Protein AF-A0A1R0GW70-F1 (afdb_monomer_lite)

InterPro domains:
  IPR019310 rRNA-processing protein Efg1 [PF10153] (2-45)
  IPR050786 EFG1 rRNA-processing [PTHR33911] (2-89)

Foldseek 3Di:
DLVVLVVVCVVPVPPVVSVVVNQLVQLLQCCVLQPAPLEDDDDQFDPDPDDPGHGPPVDPVSVLSSVLSSVLCVVVVDPSHPVVDDPVVSVVCSVCSCVSSPPDPDPSPDPPDDDPPPPPPDPDDDDDD

Organism: NCBI:txid133383

Structure (mmCIF, N/CA/C/O backbone):
data_AF-A0A1R0GW70-F1
#
_entry.id   AF-A0A1R0GW70-F1
#
loop_
_atom_site.group_PDB
_atom_site.id
_atom_site.type_symbol
_atom_site.label_atom_id
_atom_site.label_alt_id
_atom_site.label_comp_id
_atom_site.label_asym_id
_atom_site.label_entity_id
_atom_site.label_seq_id
_atom_site.pdbx_PDB_ins_code
_atom_site.Cartn_x
_atom_site.Cartn_y
_atom_site.Cartn_z
_atom_site.occupancy
_atom_site.B_iso_or_equiv
_atom_site.auth_seq_id
_atom_site.auth_comp_id
_atom_site.auth_asym_id
_atom_site.auth_atom_id
_atom_site.pdbx_PDB_model_num
ATOM 1 N N . MET A 1 1 ? 5.825 -3.917 14.380 1.00 64.94 1 MET A N 1
ATOM 2 C CA . MET A 1 1 ? 6.101 -2.483 14.624 1.00 64.94 1 MET A CA 1
ATOM 3 C C . MET A 1 1 ? 4.811 -1.679 14.762 1.00 64.94 1 MET A C 1
ATOM 5 O O . MET A 1 1 ? 4.656 -1.055 15.799 1.00 64.94 1 MET A O 1
ATOM 9 N N . LEU A 1 2 ? 3.843 -1.808 13.843 1.00 69.31 2 LEU A N 1
ATOM 10 C CA . LEU A 1 2 ? 2.520 -1.153 13.922 1.00 69.31 2 LEU A CA 1
ATOM 11 C C . LEU A 1 2 ? 1.814 -1.244 15.290 1.00 69.31 2 LEU A C 1
ATOM 13 O O . LEU A 1 2 ? 1.469 -0.215 15.848 1.00 69.31 2 LEU A O 1
ATOM 17 N N . LYS A 1 3 ? 1.700 -2.434 15.900 1.00 72.88 3 LYS A N 1
ATOM 18 C CA . LYS A 1 3 ? 1.056 -2.584 17.227 1.00 72.88 3 LYS A CA 1
ATOM 19 C C . LYS A 1 3 ? 1.737 -1.794 18.358 1.00 72.88 3 LYS A C 1
ATOM 21 O O . LYS A 1 3 ? 1.083 -1.418 19.322 1.00 72.88 3 LYS A O 1
ATOM 26 N N . LYS A 1 4 ? 3.056 -1.572 18.270 1.00 73.06 4 LYS A N 1
ATOM 27 C CA . LYS A 1 4 ? 3.798 -0.770 19.261 1.00 73.06 4 LYS A CA 1
ATOM 28 C C . LYS A 1 4 ? 3.530 0.725 19.053 1.00 73.06 4 LYS A C 1
ATOM 30 O O . LYS A 1 4 ? 3.316 1.433 20.024 1.00 73.06 4 LYS A O 1
ATOM 35 N N . LEU A 1 5 ? 3.473 1.166 17.795 1.00 71.50 5 LEU A N 1
ATOM 36 C CA . LEU A 1 5 ? 3.094 2.532 17.417 1.00 71.50 5 LEU A CA 1
ATOM 37 C C . LEU A 1 5 ? 1.647 2.857 17.797 1.00 71.50 5 LEU A C 1
ATOM 39 O O . LEU A 1 5 ? 1.402 3.894 18.391 1.00 71.50 5 LEU A O 1
ATOM 43 N N . GLU A 1 6 ? 0.701 1.952 17.535 1.00 75.06 6 GLU A N 1
ATOM 44 C CA . GLU A 1 6 ? -0.706 2.110 17.939 1.00 75.06 6 GLU A CA 1
ATOM 45 C C . GLU A 1 6 ? -0.843 2.299 19.458 1.00 75.06 6 GLU A C 1
ATOM 47 O O . GLU A 1 6 ? -1.622 3.139 19.904 1.00 75.06 6 GLU A O 1
ATOM 52 N N . LYS A 1 7 ? -0.042 1.572 20.249 1.00 74.44 7 LYS A N 1
ATOM 53 C CA . LYS A 1 7 ? 0.013 1.743 21.704 1.00 74.44 7 LYS A CA 1
ATOM 54 C C . LYS A 1 7 ? 0.582 3.112 22.102 1.00 74.44 7 LYS A C 1
ATOM 56 O O . LYS A 1 7 ? -0.012 3.788 22.931 1.00 74.44 7 LYS A O 1
ATOM 61 N N . ASN A 1 8 ? 1.679 3.544 21.481 1.00 70.88 8 ASN A N 1
ATOM 62 C CA . ASN A 1 8 ? 2.301 4.837 21.787 1.00 70.88 8 ASN A CA 1
ATOM 63 C C . ASN A 1 8 ? 1.419 6.028 21.366 1.00 70.88 8 ASN A C 1
ATOM 65 O O . ASN A 1 8 ? 1.341 7.015 22.085 1.00 70.88 8 ASN A O 1
ATOM 69 N N . ILE A 1 9 ? 0.695 5.925 20.246 1.00 74.25 9 ILE A N 1
ATOM 70 C CA . ILE A 1 9 ? -0.280 6.940 19.810 1.00 74.25 9 ILE A CA 1
ATOM 71 C C . ILE A 1 9 ? -1.453 7.026 20.791 1.00 74.25 9 ILE A C 1
ATOM 73 O O . ILE A 1 9 ? -1.970 8.111 21.035 1.00 74.25 9 ILE A O 1
ATOM 77 N N . HIS A 1 10 ? -1.875 5.904 21.380 1.00 73.12 10 HIS A N 1
ATOM 78 C CA . HIS A 1 10 ? -2.900 5.929 22.425 1.00 73.12 10 HIS A CA 1
ATOM 79 C C . HIS A 1 10 ? -2.435 6.709 23.667 1.00 73.12 10 HIS A C 1
ATOM 81 O O . HIS A 1 10 ? -3.231 7.409 24.287 1.00 73.12 10 HIS A O 1
ATOM 87 N N . GLU A 1 11 ? -1.144 6.626 23.996 1.00 73.62 11 GLU A N 1
ATOM 88 C CA . GLU A 1 11 ? -0.517 7.352 25.107 1.00 73.62 11 GLU A CA 1
ATOM 89 C C . GLU A 1 11 ? -0.182 8.818 24.750 1.00 73.62 11 GLU A C 1
ATOM 91 O O . GLU A 1 11 ? -0.065 9.659 25.640 1.00 73.62 11 GLU A O 1
ATOM 96 N N . SER A 1 12 ? -0.044 9.165 23.466 1.00 73.88 12 SER A N 1
ATOM 97 C CA . SER A 1 12 ? 0.269 10.523 22.986 1.00 73.88 12 SER A CA 1
ATOM 98 C C . SER A 1 12 ? -0.407 10.821 21.635 1.00 73.88 12 SER A C 1
ATOM 100 O O . SER A 1 12 ? 0.237 10.794 20.587 1.00 73.88 12 SER A O 1
ATOM 102 N N . PRO A 1 13 ? -1.718 11.130 21.626 1.00 68.12 13 PRO A N 1
ATOM 103 C CA . PRO A 1 13 ? -2.504 11.218 20.391 1.00 68.12 13 PRO A CA 1
ATOM 104 C C . PRO A 1 13 ? -2.208 12.455 19.532 1.00 68.12 13 PRO A C 1
ATOM 106 O O . PRO A 1 13 ? -2.554 12.465 18.352 1.00 68.12 13 PRO A O 1
ATOM 109 N N . GLN A 1 14 ? -1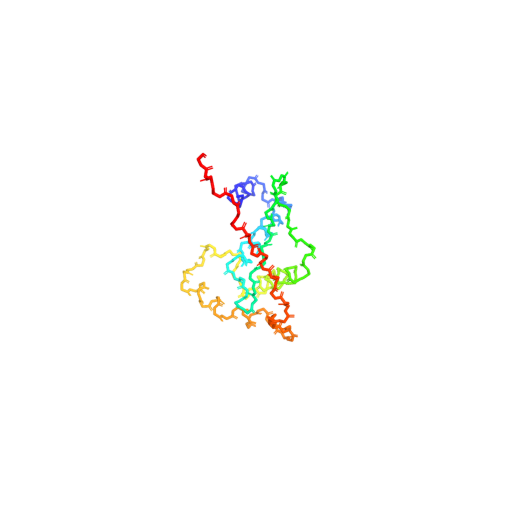.586 13.492 20.102 1.00 70.81 14 GLN A N 1
ATOM 110 C CA . GLN A 1 14 ? -1.222 14.728 19.392 1.00 70.81 14 GLN A CA 1
ATOM 111 C C . GLN A 1 14 ? 0.154 14.665 18.719 1.00 70.81 14 GLN A C 1
ATOM 113 O O . GLN A 1 14 ? 0.553 15.626 18.067 1.00 70.81 14 GLN A O 1
ATOM 118 N N . ASP A 1 15 ? 0.879 13.558 18.877 1.00 79.25 15 ASP A N 1
ATOM 119 C CA . ASP A 1 15 ? 2.178 13.381 18.247 1.00 79.25 15 ASP A CA 1
ATOM 120 C C . ASP A 1 15 ? 1.992 13.097 16.749 1.00 79.25 15 ASP A C 1
ATOM 122 O O . ASP A 1 15 ? 1.668 11.982 16.324 1.00 79.25 15 ASP A O 1
ATOM 126 N N . THR A 1 16 ? 2.149 14.150 15.948 1.00 81.94 16 THR A N 1
ATOM 127 C CA . THR A 1 16 ? 2.040 14.092 14.490 1.00 81.94 16 THR A CA 1
ATOM 128 C C . THR A 1 16 ? 3.099 13.181 13.879 1.00 81.94 16 THR A C 1
ATOM 130 O O . THR A 1 16 ? 2.808 12.493 12.907 1.00 81.94 16 THR A O 1
ATOM 133 N N . GLU A 1 17 ? 4.291 13.094 14.478 1.00 83.56 17 GLU A N 1
ATOM 134 C CA . GLU A 1 17 ? 5.381 12.260 13.966 1.00 83.56 17 GLU A CA 1
ATOM 135 C C . GLU A 1 17 ? 5.038 10.769 14.095 1.00 83.56 17 GLU A C 1
ATOM 137 O O . GLU A 1 17 ? 5.226 9.993 13.154 1.00 83.56 17 GLU A O 1
ATOM 142 N N . LEU A 1 18 ? 4.450 10.358 15.224 1.00 81.31 18 LEU A N 1
ATOM 143 C CA . LEU A 1 18 ? 3.983 8.979 15.405 1.00 81.31 18 LEU A CA 1
ATOM 144 C C . LEU A 1 18 ? 2.825 8.627 14.461 1.00 81.31 18 LEU A C 1
ATOM 146 O O . LEU A 1 18 ? 2.759 7.496 13.965 1.00 81.31 18 LEU A O 1
ATOM 150 N N . GLN A 1 19 ? 1.915 9.571 14.199 1.00 79.12 19 GLN A N 1
ATOM 151 C CA . GLN A 1 19 ? 0.841 9.360 13.227 1.00 79.12 19 GLN A CA 1
ATOM 152 C C . GLN A 1 19 ? 1.381 9.212 11.803 1.00 79.12 19 GLN A C 1
ATOM 154 O O . GLN A 1 19 ? 0.956 8.299 11.092 1.00 79.12 19 GLN A O 1
ATOM 159 N N . ASP A 1 20 ? 2.356 10.030 11.412 1.00 86.44 20 ASP A N 1
ATOM 160 C CA . ASP A 1 20 ? 2.998 9.937 10.102 1.00 86.44 20 ASP A CA 1
ATOM 161 C C . ASP A 1 20 ? 3.731 8.601 9.940 1.00 86.44 20 ASP A C 1
ATOM 163 O O . ASP A 1 20 ? 3.509 7.890 8.958 1.00 86.44 20 ASP A O 1
ATOM 167 N N . GLN A 1 21 ? 4.495 8.171 10.950 1.00 86.19 21 GLN A N 1
ATOM 168 C CA . GLN A 1 21 ? 5.145 6.855 10.951 1.00 86.19 21 GLN A CA 1
ATOM 169 C C . GLN A 1 21 ? 4.137 5.703 10.837 1.00 86.19 21 GLN A C 1
ATOM 171 O O . GLN A 1 21 ? 4.382 4.715 10.139 1.00 86.19 21 GLN A O 1
ATOM 176 N N . LYS A 1 22 ? 2.985 5.807 11.511 1.00 86.00 22 LYS A N 1
ATOM 177 C CA . LYS A 1 22 ? 1.905 4.823 11.375 1.00 86.00 22 LYS A CA 1
ATOM 178 C C . LYS A 1 22 ? 1.356 4.810 9.950 1.00 86.00 22 LYS A C 1
ATOM 180 O O . LYS A 1 22 ? 1.198 3.726 9.390 1.00 86.00 22 LYS A O 1
ATOM 185 N N . ASN A 1 23 ? 1.069 5.977 9.381 1.00 88.19 23 ASN A N 1
ATOM 186 C CA . ASN A 1 23 ? 0.532 6.097 8.029 1.00 88.19 23 ASN A CA 1
ATOM 187 C C . ASN A 1 23 ? 1.494 5.498 7.004 1.00 88.19 23 ASN A C 1
ATOM 189 O O . ASN A 1 23 ? 1.072 4.709 6.164 1.00 88.19 23 ASN A O 1
ATOM 193 N N . GLU A 1 24 ? 2.791 5.777 7.117 1.00 90.38 24 GLU A N 1
ATOM 194 C CA . GLU A 1 24 ? 3.787 5.178 6.233 1.00 90.38 24 GLU A CA 1
ATOM 195 C C . GLU A 1 24 ? 3.825 3.648 6.328 1.00 90.38 24 GLU A C 1
ATOM 197 O O . GLU A 1 24 ? 3.849 2.968 5.305 1.00 90.38 24 GLU A O 1
ATOM 202 N N . LEU A 1 25 ? 3.776 3.084 7.538 1.00 90.19 25 LEU A N 1
ATOM 203 C CA . LEU A 1 25 ? 3.754 1.629 7.711 1.00 90.19 25 LEU A CA 1
ATOM 204 C C . LEU A 1 25 ? 2.467 0.985 7.184 1.00 90.19 25 LEU A C 1
ATOM 206 O O . LEU A 1 25 ? 2.490 -0.178 6.779 1.00 90.19 25 LEU A O 1
ATOM 210 N N . LEU A 1 26 ? 1.345 1.706 7.202 1.00 91.75 26 LEU A N 1
ATOM 211 C CA . LEU A 1 26 ? 0.101 1.248 6.583 1.00 91.75 26 LEU A CA 1
ATOM 212 C C . LEU A 1 26 ? 0.206 1.250 5.057 1.00 91.75 26 LEU A C 1
ATOM 214 O O . LEU A 1 26 ? -0.260 0.302 4.427 1.00 91.75 26 LEU A O 1
ATOM 218 N N . VAL A 1 27 ? 0.869 2.249 4.468 1.00 93.38 27 VAL A N 1
ATOM 219 C CA . VAL A 1 27 ? 1.186 2.245 3.032 1.00 93.38 27 VAL A CA 1
ATOM 220 C C . VAL A 1 27 ? 2.101 1.069 2.697 1.00 93.38 27 VAL A C 1
ATOM 222 O O . VAL A 1 27 ? 1.805 0.330 1.764 1.00 93.38 27 VAL A O 1
ATOM 225 N N . ASP A 1 28 ? 3.153 0.826 3.484 1.00 92.44 28 ASP A N 1
ATOM 226 C CA . ASP A 1 28 ? 4.051 -0.320 3.283 1.00 92.44 28 ASP A CA 1
ATOM 227 C C . ASP A 1 28 ? 3.290 -1.651 3.361 1.00 92.44 28 ASP A C 1
ATOM 229 O O . ASP A 1 28 ? 3.479 -2.548 2.536 1.00 92.44 28 ASP A O 1
ATOM 233 N N . LEU A 1 29 ? 2.377 -1.777 4.326 1.00 92.44 29 LEU A N 1
ATOM 234 C CA . LEU A 1 29 ? 1.521 -2.947 4.454 1.00 92.44 29 LEU A CA 1
ATOM 235 C C . LEU A 1 29 ? 0.626 -3.115 3.223 1.00 92.44 29 LEU A C 1
ATOM 237 O O . LEU A 1 29 ? 0.602 -4.190 2.622 1.00 92.44 29 LEU A O 1
ATOM 241 N N . ASN A 1 30 ? -0.070 -2.061 2.807 1.00 92.81 30 ASN A N 1
ATOM 242 C CA . ASN A 1 30 ? -0.913 -2.094 1.618 1.00 92.81 30 ASN A CA 1
ATOM 243 C C . ASN A 1 30 ? -0.111 -2.374 0.347 1.00 92.81 30 ASN A C 1
ATOM 245 O O . ASN A 1 30 ? -0.594 -3.111 -0.505 1.00 92.81 30 ASN A O 1
ATOM 249 N N . TYR A 1 31 ? 1.129 -1.900 0.249 1.00 93.62 31 TYR A N 1
ATOM 250 C CA . TYR A 1 31 ? 2.033 -2.241 -0.843 1.00 93.62 31 TYR A CA 1
ATOM 251 C C . TYR A 1 31 ? 2.296 -3.743 -0.921 1.00 93.62 31 TYR A C 1
ATOM 253 O O . TYR A 1 31 ? 2.233 -4.317 -2.004 1.00 93.62 31 TYR A O 1
ATOM 261 N N . THR A 1 32 ? 2.534 -4.410 0.211 1.00 92.00 32 THR A N 1
ATOM 262 C CA . THR A 1 32 ? 2.744 -5.869 0.208 1.00 92.00 32 THR A CA 1
ATOM 263 C C . THR A 1 32 ? 1.487 -6.659 -0.159 1.00 92.00 32 THR A C 1
ATOM 265 O O . THR A 1 32 ? 1.586 -7.718 -0.775 1.00 92.00 32 THR A O 1
ATOM 268 N N . ILE A 1 33 ? 0.301 -6.163 0.204 1.00 92.19 33 ILE A N 1
ATOM 269 C CA . ILE A 1 33 ? -0.965 -6.879 -0.003 1.00 92.19 33 ILE A CA 1
ATOM 270 C C . ILE A 1 33 ? -1.552 -6.613 -1.390 1.00 92.19 33 ILE A C 1
ATOM 272 O O . ILE A 1 33 ? -2.064 -7.534 -2.026 1.00 92.19 33 ILE A O 1
ATOM 276 N N . PHE A 1 34 ? -1.489 -5.368 -1.847 1.00 92.56 34 PHE A N 1
ATOM 277 C CA . PHE A 1 34 ? -2.103 -4.876 -3.076 1.00 92.56 34 PHE A CA 1
ATOM 278 C C . PHE A 1 34 ? -1.046 -4.486 -4.110 1.00 92.56 34 PHE A C 1
ATOM 280 O O . PHE A 1 34 ? -1.234 -3.551 -4.886 1.00 92.56 34 PHE A O 1
ATOM 287 N N . TYR A 1 35 ? 0.078 -5.203 -4.140 1.00 92.81 35 TYR A N 1
ATOM 288 C CA . TYR A 1 35 ? 1.039 -5.027 -5.215 1.00 92.81 35 TYR A CA 1
ATOM 289 C C . TYR A 1 35 ? 0.382 -5.372 -6.565 1.00 92.81 35 TYR A C 1
ATOM 291 O O . TYR A 1 35 ? -0.297 -6.399 -6.673 1.00 92.81 35 TYR A O 1
ATOM 299 N N . PRO A 1 36 ? 0.550 -4.542 -7.606 1.00 90.94 36 PRO A N 1
ATOM 300 C CA . PRO A 1 36 ? -0.114 -4.769 -8.879 1.00 90.94 36 PRO A CA 1
ATOM 301 C C . PRO A 1 36 ? 0.360 -6.043 -9.588 1.00 90.94 36 PRO A C 1
ATOM 303 O O . PRO A 1 36 ? 1.541 -6.222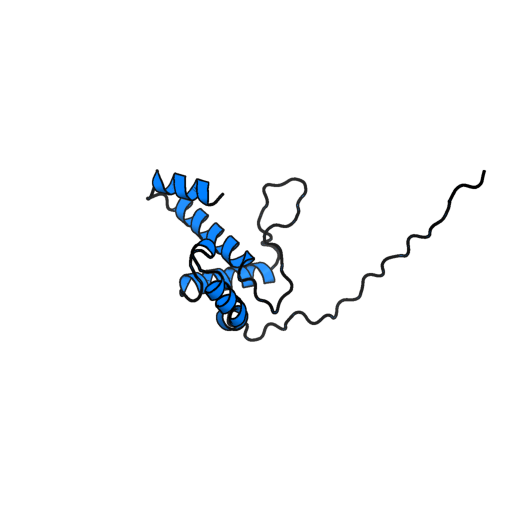 -9.874 1.00 90.94 36 PRO A O 1
ATOM 306 N N . ASN A 1 37 ? -0.598 -6.903 -9.951 1.00 87.88 37 ASN A N 1
ATOM 307 C CA . ASN A 1 37 ? -0.335 -8.236 -10.516 1.00 87.88 37 ASN A CA 1
ATOM 308 C C . ASN A 1 37 ? 0.364 -8.224 -11.890 1.00 87.88 37 ASN A C 1
ATOM 310 O O . ASN A 1 37 ? 0.804 -9.268 -12.356 1.00 87.88 37 ASN A O 1
ATOM 314 N N . ARG A 1 38 ? 0.412 -7.076 -12.581 1.00 86.44 38 ARG A N 1
ATOM 315 C CA . ARG A 1 38 ? 1.068 -6.942 -13.897 1.00 86.44 38 ARG A CA 1
ATOM 316 C C . ARG A 1 38 ? 2.584 -6.781 -13.817 1.00 86.44 38 ARG A C 1
ATOM 318 O O . ARG A 1 38 ? 3.242 -6.842 -14.850 1.00 86.44 38 ARG A O 1
ATOM 325 N N . PHE A 1 39 ? 3.124 -6.544 -12.627 1.00 86.12 39 PHE A N 1
ATOM 326 C CA . PHE A 1 39 ? 4.547 -6.318 -12.425 1.00 86.12 39 PHE A CA 1
ATOM 327 C C . PHE A 1 39 ? 5.141 -7.428 -11.568 1.00 86.12 39 PHE A C 1
ATOM 329 O O . PHE A 1 39 ? 4.477 -8.002 -10.703 1.00 86.12 39 PHE A O 1
ATOM 336 N N . LYS A 1 40 ? 6.428 -7.702 -11.775 1.00 89.31 40 LYS A N 1
ATOM 337 C CA . LYS A 1 40 ? 7.197 -8.525 -10.846 1.00 89.31 40 LYS A CA 1
ATOM 338 C C . LYS A 1 40 ? 7.310 -7.784 -9.518 1.00 89.31 40 LYS A C 1
ATOM 340 O O . LYS A 1 40 ? 7.722 -6.630 -9.503 1.00 89.31 40 LYS A O 1
ATOM 345 N N . TYR A 1 41 ? 6.984 -8.460 -8.419 1.00 90.94 41 TYR A N 1
ATOM 346 C CA . TYR A 1 41 ? 7.101 -7.884 -7.083 1.00 90.94 41 TYR A CA 1
ATOM 347 C C . TYR A 1 41 ? 8.521 -7.372 -6.809 1.00 90.94 41 TYR A C 1
ATOM 349 O O . TYR A 1 41 ? 9.500 -8.105 -6.976 1.00 90.94 41 TYR A O 1
ATOM 357 N N . ILE A 1 42 ? 8.617 -6.122 -6.354 1.00 89.94 42 ILE A N 1
ATOM 358 C CA . ILE A 1 42 ? 9.868 -5.491 -5.928 1.00 89.94 42 ILE A CA 1
ATOM 359 C C . ILE A 1 42 ? 9.795 -5.307 -4.415 1.00 89.94 42 ILE A C 1
ATOM 361 O O . ILE A 1 42 ? 8.904 -4.616 -3.918 1.00 89.94 42 ILE A O 1
ATOM 365 N N . SER A 1 43 ? 10.722 -5.919 -3.677 1.00 89.50 43 SER A N 1
ATOM 366 C CA . SER A 1 43 ? 10.743 -5.811 -2.215 1.00 89.50 43 SER A CA 1
ATOM 367 C C . SER A 1 43 ? 11.009 -4.373 -1.768 1.00 89.50 43 SER A C 1
ATOM 369 O O . SER A 1 43 ? 11.982 -3.761 -2.214 1.00 89.50 43 SER A O 1
ATOM 371 N N . LEU A 1 44 ? 10.183 -3.874 -0.840 1.00 88.56 44 LEU A N 1
ATOM 372 C CA . LEU A 1 44 ? 10.399 -2.590 -0.160 1.00 88.56 44 LEU A CA 1
ATOM 373 C C . LEU A 1 44 ? 11.714 -2.558 0.605 1.00 88.56 44 LEU A C 1
ATOM 375 O O . LEU A 1 44 ? 12.363 -1.522 0.654 1.00 88.56 44 LEU A O 1
ATOM 379 N N . TYR A 1 45 ? 12.103 -3.693 1.175 1.00 87.19 45 TYR A N 1
ATOM 380 C CA . TYR A 1 45 ? 13.287 -3.824 2.005 1.00 87.19 45 TYR A CA 1
ATOM 381 C C . TYR A 1 45 ? 14.207 -4.855 1.352 1.00 87.19 45 TYR A C 1
ATOM 383 O O . TYR A 1 45 ? 13.839 -6.036 1.281 1.00 87.19 45 TYR A O 1
ATOM 391 N N . PRO A 1 46 ? 15.354 -4.437 0.795 1.00 78.81 46 PRO A N 1
ATOM 392 C CA . PRO A 1 46 ? 16.298 -5.373 0.220 1.00 78.81 46 PRO A CA 1
ATOM 393 C C . PRO A 1 46 ? 16.924 -6.204 1.351 1.00 78.81 46 PRO A C 1
ATOM 395 O O . PRO A 1 46 ? 17.060 -5.710 2.473 1.00 78.81 46 PRO A O 1
ATOM 398 N N . PRO A 1 47 ? 17.308 -7.461 1.084 1.00 73.44 47 PRO A N 1
ATOM 399 C CA . PRO A 1 47 ? 18.052 -8.254 2.048 1.00 73.44 47 PRO A CA 1
ATOM 400 C C . PRO A 1 47 ? 19.454 -7.644 2.194 1.00 73.44 47 PRO A C 1
ATOM 402 O O . PRO A 1 47 ? 20.341 -7.929 1.396 1.00 73.44 47 PRO A O 1
ATOM 405 N N . SER A 1 48 ? 19.650 -6.748 3.163 1.00 71.62 48 SER A N 1
ATOM 406 C CA . SER A 1 48 ? 20.987 -6.332 3.592 1.00 71.62 48 SER A CA 1
ATOM 407 C C . SER A 1 48 ? 21.391 -7.184 4.794 1.00 71.62 48 SER A C 1
ATOM 409 O O . SER A 1 48 ? 20.576 -7.453 5.678 1.00 71.62 48 SER A O 1
ATOM 411 N N . GLU A 1 49 ? 22.644 -7.634 4.829 1.00 60.44 49 GLU A N 1
ATOM 412 C CA . GLU A 1 49 ? 23.131 -8.490 5.916 1.00 60.44 49 GLU A CA 1
ATOM 413 C C . GLU A 1 49 ? 23.286 -7.738 7.249 1.00 60.44 49 GLU A C 1
ATOM 415 O O . GLU A 1 49 ? 23.405 -8.389 8.280 1.00 60.44 49 GLU A O 1
ATOM 420 N N . ASN A 1 50 ? 23.282 -6.394 7.268 1.00 57.25 50 ASN A N 1
ATOM 421 C CA . ASN A 1 50 ? 23.767 -5.640 8.435 1.00 57.25 50 ASN A CA 1
ATOM 422 C C . ASN A 1 50 ? 23.143 -4.256 8.707 1.00 57.25 50 ASN A C 1
ATOM 424 O O . ASN A 1 50 ? 23.679 -3.515 9.531 1.00 57.25 50 ASN A O 1
ATOM 428 N N . SER A 1 51 ? 22.022 -3.862 8.100 1.00 48.91 51 SER A N 1
ATOM 429 C CA . SER A 1 51 ? 21.393 -2.577 8.445 1.00 48.91 51 SER A CA 1
ATOM 430 C C . SER A 1 51 ? 19.928 -2.723 8.822 1.00 48.91 51 SER A C 1
ATOM 432 O O . SER A 1 51 ? 19.189 -3.527 8.258 1.00 48.91 51 SER A O 1
ATOM 434 N N . ARG A 1 52 ? 19.507 -1.911 9.804 1.00 57.94 52 ARG A N 1
ATOM 435 C CA . ARG A 1 52 ? 18.112 -1.480 9.987 1.00 57.94 52 ARG A CA 1
ATOM 436 C C . ARG A 1 52 ? 17.509 -1.347 8.588 1.00 57.94 52 ARG A C 1
ATOM 438 O O . ARG A 1 52 ? 18.006 -0.530 7.826 1.00 57.94 52 ARG A O 1
ATOM 445 N N . ALA A 1 53 ? 16.556 -2.205 8.232 1.00 65.94 53 ALA A N 1
ATOM 446 C CA . ALA A 1 53 ? 16.118 -2.342 6.849 1.00 65.94 53 ALA A CA 1
ATOM 447 C C . ALA A 1 53 ? 15.605 -0.995 6.314 1.00 65.94 53 ALA A C 1
ATOM 449 O O . ALA A 1 53 ? 14.509 -0.555 6.660 1.00 65.94 53 ALA A O 1
ATOM 450 N N . GLU A 1 54 ? 16.427 -0.318 5.518 1.00 76.94 54 GLU A N 1
ATOM 451 C CA . GLU A 1 54 ? 16.061 0.921 4.845 1.00 76.94 54 GLU A CA 1
ATOM 452 C C . GLU A 1 54 ? 15.241 0.582 3.601 1.00 76.94 54 GLU A C 1
ATOM 454 O O . GLU A 1 54 ? 15.456 -0.450 2.954 1.00 76.94 54 GLU A O 1
ATOM 459 N N . ARG A 1 55 ? 14.258 1.431 3.280 1.00 82.06 55 ARG A N 1
ATOM 460 C CA . ARG A 1 55 ? 13.442 1.234 2.080 1.00 82.06 55 ARG A CA 1
ATOM 461 C C . ARG A 1 55 ? 14.326 1.351 0.834 1.00 82.06 55 ARG A C 1
ATOM 463 O O . ARG A 1 55 ? 15.202 2.210 0.764 1.00 82.06 55 ARG A O 1
ATOM 470 N N . ASN A 1 56 ? 14.047 0.536 -0.180 1.00 82.12 56 ASN A N 1
ATOM 471 C CA . ASN A 1 56 ? 14.706 0.555 -1.485 1.00 82.12 56 ASN A CA 1
ATOM 472 C C . ASN A 1 56 ? 14.252 1.760 -2.332 1.00 82.12 56 ASN A C 1
ATOM 474 O O . ASN A 1 56 ? 13.613 1.616 -3.374 1.00 82.12 56 ASN A O 1
ATOM 478 N N . ILE A 1 57 ? 14.565 2.966 -1.859 1.00 82.62 57 ILE A N 1
ATOM 479 C CA . ILE A 1 57 ? 14.183 4.241 -2.484 1.00 82.62 57 ILE A CA 1
ATOM 480 C C . ILE A 1 57 ? 14.928 4.528 -3.794 1.00 82.62 57 ILE A C 1
ATOM 482 O O . ILE A 1 57 ? 14.523 5.410 -4.544 1.00 82.62 57 ILE A O 1
ATOM 486 N N . SER A 1 58 ? 16.000 3.791 -4.099 1.00 83.69 58 SER A N 1
ATOM 487 C CA . SER A 1 58 ? 16.737 3.937 -5.359 1.00 83.69 58 SER A CA 1
ATOM 488 C C . SER A 1 58 ? 15.993 3.333 -6.553 1.00 83.69 58 SER A C 1
ATOM 490 O O . SER A 1 58 ? 16.260 3.700 -7.698 1.00 83.69 58 SER A O 1
ATOM 492 N N . ASN A 1 59 ? 15.034 2.432 -6.317 1.00 86.25 59 ASN A N 1
ATOM 493 C CA . ASN A 1 59 ? 14.228 1.849 -7.377 1.00 86.25 59 ASN A CA 1
ATOM 494 C C . ASN A 1 59 ? 13.044 2.768 -7.733 1.00 86.25 59 ASN A C 1
ATOM 496 O O . ASN A 1 59 ? 12.026 2.802 -7.042 1.00 86.25 59 ASN A O 1
ATOM 500 N N . ALA A 1 60 ? 13.161 3.482 -8.855 1.00 87.75 60 ALA A N 1
ATOM 501 C CA . ALA A 1 60 ? 12.139 4.424 -9.319 1.00 87.75 60 ALA A CA 1
ATOM 502 C C . ALA A 1 60 ? 10.761 3.774 -9.553 1.00 87.75 60 ALA A C 1
ATOM 504 O O . ALA A 1 60 ? 9.733 4.393 -9.280 1.00 87.75 60 ALA A O 1
ATOM 505 N N . GLN A 1 61 ? 10.717 2.521 -10.021 1.00 87.62 61 GLN A N 1
ATOM 506 C CA . GLN A 1 61 ? 9.460 1.800 -10.236 1.00 87.62 61 GLN A CA 1
ATOM 507 C C . GLN A 1 61 ? 8.775 1.466 -8.907 1.00 87.62 61 GLN A C 1
ATOM 509 O O . GLN A 1 61 ? 7.564 1.632 -8.786 1.00 87.62 61 GLN A O 1
ATOM 514 N N . LEU A 1 62 ? 9.542 1.039 -7.903 1.00 89.75 62 LEU A N 1
ATOM 515 C CA . LEU A 1 62 ? 9.036 0.803 -6.551 1.00 89.75 62 LEU A CA 1
ATOM 516 C C . LEU A 1 62 ? 8.460 2.082 -5.954 1.00 89.75 62 LEU A C 1
ATOM 518 O O . LEU A 1 62 ? 7.328 2.061 -5.480 1.00 89.75 62 LEU A O 1
ATOM 522 N N . VAL A 1 63 ? 9.207 3.190 -6.014 1.00 90.06 63 VAL A N 1
ATOM 523 C CA . VAL A 1 63 ? 8.755 4.486 -5.485 1.00 90.06 63 VAL A CA 1
ATOM 524 C C . VAL A 1 63 ? 7.472 4.936 -6.182 1.00 90.06 63 VAL A C 1
ATOM 526 O O . VAL A 1 63 ? 6.547 5.400 -5.522 1.00 90.06 63 VAL A O 1
ATOM 529 N N . ASN A 1 64 ? 7.372 4.734 -7.498 1.00 91.12 64 ASN A N 1
ATOM 530 C CA . ASN A 1 64 ? 6.159 5.040 -8.250 1.00 91.12 64 ASN A CA 1
ATOM 531 C C . ASN A 1 64 ? 4.959 4.204 -7.770 1.00 91.12 64 ASN A C 1
ATOM 533 O O . ASN A 1 64 ? 3.927 4.759 -7.410 1.00 91.12 64 ASN A O 1
ATOM 537 N N . ILE A 1 65 ? 5.102 2.877 -7.692 1.00 91.44 65 ILE A N 1
ATOM 538 C CA . ILE A 1 65 ? 4.023 1.991 -7.224 1.00 91.44 65 ILE A CA 1
ATOM 539 C C . ILE A 1 65 ? 3.621 2.331 -5.783 1.00 91.44 65 ILE A C 1
ATOM 541 O O . ILE A 1 65 ? 2.434 2.366 -5.467 1.00 91.44 65 ILE A O 1
ATOM 545 N N . TRP A 1 66 ? 4.593 2.612 -4.917 1.00 93.00 66 TRP A N 1
ATOM 546 C CA . TRP A 1 66 ? 4.346 3.001 -3.531 1.00 93.00 66 TRP A CA 1
ATOM 547 C C . TRP A 1 66 ? 3.551 4.310 -3.436 1.00 93.00 66 TRP A C 1
ATOM 549 O O . TRP A 1 66 ? 2.562 4.366 -2.706 1.00 93.00 66 TRP A O 1
ATOM 559 N N . ASN A 1 67 ? 3.909 5.325 -4.229 1.00 92.31 67 ASN A N 1
ATOM 560 C CA . ASN A 1 67 ? 3.160 6.582 -4.298 1.00 92.31 67 ASN A CA 1
ATOM 561 C C . ASN A 1 67 ? 1.737 6.372 -4.831 1.00 92.31 67 ASN A C 1
ATOM 563 O O . ASN A 1 67 ? 0.796 6.885 -4.239 1.00 92.31 67 ASN A O 1
ATOM 567 N N . LEU A 1 68 ? 1.552 5.555 -5.873 1.00 92.75 68 LEU A N 1
ATOM 568 C CA . LEU A 1 68 ? 0.215 5.246 -6.396 1.00 92.75 68 LEU A CA 1
ATOM 569 C C . LEU A 1 68 ? -0.678 4.581 -5.341 1.00 92.75 68 LEU A C 1
ATOM 571 O O . LEU A 1 68 ? -1.865 4.881 -5.255 1.00 92.75 68 LEU A O 1
ATOM 575 N N . ILE A 1 69 ? -0.116 3.691 -4.519 1.00 92.56 69 ILE A N 1
ATOM 576 C CA . ILE A 1 69 ? -0.851 3.057 -3.419 1.00 92.56 69 ILE A CA 1
ATOM 577 C C . ILE A 1 69 ? -1.190 4.080 -2.335 1.00 92.56 69 ILE A C 1
ATOM 579 O O . ILE A 1 69 ? -2.324 4.099 -1.857 1.00 92.56 69 ILE A O 1
ATOM 583 N N . LYS A 1 70 ? -0.247 4.960 -1.980 1.00 93.62 70 LYS A N 1
ATOM 584 C CA . LYS A 1 70 ? -0.485 6.060 -1.038 1.00 93.62 70 LYS A CA 1
ATOM 585 C C . LYS A 1 70 ? -1.614 6.980 -1.515 1.00 93.62 70 LYS A C 1
ATOM 587 O O . LYS A 1 70 ? -2.509 7.299 -0.733 1.00 93.62 70 LYS A O 1
ATOM 592 N N . ASP A 1 71 ? -1.611 7.348 -2.792 1.00 92.75 71 ASP A N 1
ATOM 593 C CA . ASP A 1 71 ? -2.634 8.203 -3.394 1.00 92.75 71 ASP A CA 1
ATOM 594 C C . ASP A 1 71 ? -3.996 7.495 -3.451 1.00 92.75 71 ASP A C 1
ATOM 596 O O . ASP A 1 71 ? -5.018 8.085 -3.103 1.00 92.75 71 ASP A O 1
ATOM 600 N N . ALA A 1 72 ? -4.025 6.207 -3.805 1.00 92.25 72 ALA A N 1
ATOM 601 C CA . ALA A 1 72 ? -5.253 5.412 -3.817 1.00 92.25 72 ALA A CA 1
ATOM 602 C C . ALA A 1 72 ? -5.851 5.227 -2.410 1.00 92.25 72 ALA A C 1
ATOM 604 O O . ALA A 1 72 ? -7.074 5.233 -2.254 1.00 92.25 72 ALA A O 1
ATOM 605 N N . MET A 1 73 ? -5.016 5.115 -1.370 1.00 93.12 73 MET A N 1
ATOM 606 C CA . MET A 1 73 ? -5.472 5.137 0.025 1.00 93.12 73 MET A CA 1
ATOM 607 C C . MET A 1 73 ? -6.068 6.497 0.402 1.00 93.12 73 MET A C 1
ATOM 609 O O . MET A 1 73 ? -7.127 6.546 1.023 1.00 93.12 73 MET A O 1
ATOM 613 N N . ALA A 1 74 ? -5.423 7.601 0.010 1.00 91.06 74 ALA A N 1
ATOM 614 C CA . ALA A 1 74 ? -5.920 8.951 0.278 1.00 91.06 74 ALA A CA 1
ATOM 615 C C . ALA A 1 74 ? -7.244 9.245 -0.452 1.00 91.06 74 ALA A C 1
ATOM 617 O O . ALA A 1 74 ? -8.103 9.944 0.083 1.00 91.06 74 ALA A O 1
ATOM 618 N N . ALA A 1 75 ? -7.432 8.673 -1.644 1.00 90.50 75 ALA A N 1
ATOM 619 C CA . ALA A 1 75 ? -8.672 8.750 -2.414 1.00 90.50 75 ALA A CA 1
ATOM 620 C C . ALA A 1 75 ? -9.791 7.826 -1.888 1.00 90.50 75 ALA A C 1
ATOM 622 O O . ALA A 1 75 ? -10.923 7.915 -2.362 1.00 90.50 75 ALA A O 1
ATOM 623 N N . GLY A 1 76 ? -9.496 6.930 -0.937 1.00 89.31 76 GLY A N 1
ATOM 624 C CA . GLY A 1 76 ? -10.439 5.921 -0.445 1.00 89.31 76 GLY A CA 1
ATOM 625 C C . GLY A 1 76 ? -10.725 4.788 -1.439 1.00 89.31 76 GLY A C 1
ATOM 626 O O . GLY A 1 76 ? -11.656 4.016 -1.228 1.00 89.31 76 GLY A O 1
ATOM 627 N N . GLU A 1 77 ? -9.938 4.672 -2.516 1.00 90.12 77 GLU A N 1
ATOM 628 C CA . GLU A 1 77 ? -10.011 3.552 -3.466 1.00 90.12 77 GLU A CA 1
ATOM 629 C C . GLU A 1 77 ? -9.363 2.279 -2.885 1.00 9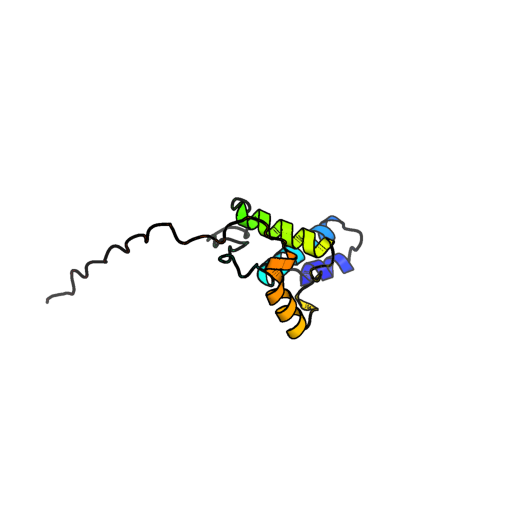0.12 77 GLU A C 1
ATOM 631 O O . GLU A 1 77 ? -9.707 1.164 -3.283 1.00 90.12 77 GLU A O 1
ATOM 636 N N . LEU A 1 78 ? -8.438 2.441 -1.928 1.00 91.56 78 LEU A N 1
ATOM 637 C CA . LEU A 1 78 ? -7.856 1.366 -1.129 1.00 91.56 78 LEU A CA 1
ATOM 638 C C . LEU A 1 78 ? -8.188 1.530 0.360 1.00 91.56 78 LEU A C 1
ATOM 640 O O . LEU A 1 78 ? -8.281 2.653 0.860 1.00 91.56 78 LEU A O 1
ATOM 644 N N . PRO A 1 79 ? -8.315 0.415 1.098 1.00 92.50 79 PRO A N 1
ATOM 645 C CA . PRO A 1 79 ? -8.567 0.449 2.527 1.00 92.50 79 PRO A CA 1
ATOM 646 C C . PRO A 1 79 ? -7.372 1.067 3.271 1.00 92.50 79 PRO A C 1
ATOM 648 O O . PRO A 1 79 ? -6.220 0.782 2.932 1.00 92.50 79 PRO A O 1
ATOM 651 N N . PRO A 1 80 ? -7.607 1.851 4.335 1.00 88.94 80 PRO A N 1
ATOM 652 C CA . PRO A 1 80 ? -6.528 2.447 5.121 1.00 88.94 80 PRO A CA 1
ATOM 653 C C . PRO A 1 80 ? -5.695 1.398 5.876 1.00 88.94 80 PRO A C 1
ATOM 655 O O . PRO A 1 80 ? -4.526 1.634 6.161 1.00 88.94 80 PRO A O 1
ATOM 658 N N . ASP A 1 81 ? -6.27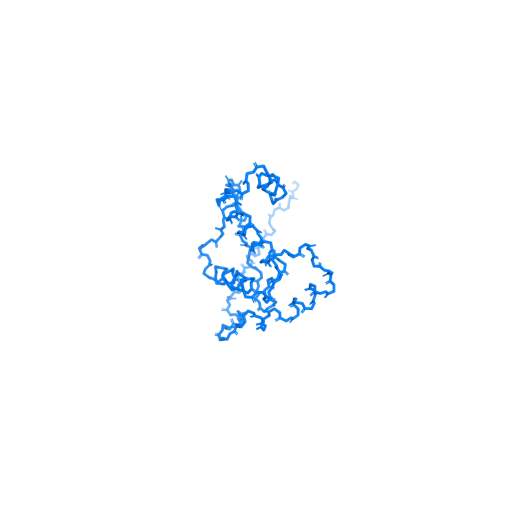4 0.232 6.178 1.00 89.75 81 ASP A N 1
ATOM 659 C CA . ASP A 1 81 ? -5.582 -0.910 6.777 1.00 89.75 81 ASP A CA 1
ATOM 660 C C . ASP A 1 81 ? -6.068 -2.217 6.137 1.00 89.75 81 ASP A C 1
ATOM 662 O O . ASP A 1 81 ? -7.208 -2.635 6.332 1.00 89.75 81 ASP A O 1
ATOM 666 N N . ALA A 1 82 ? -5.196 -2.909 5.401 1.00 87.62 82 ALA A N 1
ATOM 667 C CA . ALA A 1 82 ? -5.528 -4.197 4.789 1.00 87.62 82 ALA A CA 1
ATOM 668 C C . ALA A 1 82 ? -5.973 -5.281 5.791 1.00 87.62 82 ALA A C 1
ATOM 670 O O . ALA A 1 82 ? -6.614 -6.254 5.389 1.00 87.62 82 ALA A O 1
ATOM 671 N N . ARG A 1 83 ? -5.622 -5.169 7.082 1.00 86.31 83 ARG A N 1
ATOM 672 C CA . ARG A 1 83 ? -5.927 -6.192 8.102 1.00 86.31 83 ARG A CA 1
ATOM 673 C C . ARG A 1 83 ? -7.389 -6.198 8.515 1.00 86.31 83 ARG A C 1
ATOM 675 O O . ARG A 1 83 ? -7.868 -7.237 8.958 1.00 86.31 83 ARG A O 1
ATOM 682 N N . THR A 1 84 ? -8.072 -5.062 8.409 1.00 87.50 84 THR A N 1
ATOM 683 C CA . THR A 1 84 ? -9.472 -4.926 8.835 1.00 87.50 84 THR A CA 1
ATOM 684 C C . THR A 1 84 ? -10.455 -5.385 7.764 1.00 87.50 84 THR A C 1
ATOM 686 O O . THR A 1 84 ? -11.644 -5.502 8.034 1.00 87.50 84 THR A O 1
ATOM 689 N N . VAL A 1 85 ? -9.957 -5.637 6.555 1.00 89.44 85 VAL A N 1
ATOM 690 C CA . VAL A 1 85 ? -10.745 -6.030 5.389 1.00 89.44 85 VAL A CA 1
ATOM 691 C C . VAL A 1 85 ? -10.903 -7.546 5.352 1.00 89.44 85 VAL A C 1
ATOM 693 O O . VAL A 1 85 ? -9.925 -8.279 5.567 1.00 89.44 85 VAL A O 1
ATOM 696 N N . ALA A 1 86 ? -12.121 -8.001 5.049 1.00 91.44 86 ALA A N 1
ATOM 697 C CA . ALA A 1 86 ? -12.433 -9.411 4.841 1.00 91.44 86 ALA A CA 1
ATOM 698 C C . ALA A 1 86 ? -11.597 -10.004 3.692 1.00 91.44 86 ALA A C 1
ATOM 700 O O . ALA A 1 86 ? -11.097 -9.287 2.821 1.00 91.44 86 ALA A O 1
ATOM 701 N N . VAL A 1 87 ? -11.412 -11.324 3.695 1.00 89.56 87 VAL A N 1
ATOM 702 C CA . VAL A 1 87 ? -10.562 -11.993 2.696 1.00 89.56 87 VAL A CA 1
ATOM 703 C C . VAL A 1 87 ? -11.159 -11.839 1.296 1.00 89.56 87 VAL A C 1
ATOM 705 O O . VAL A 1 87 ? -10.439 -11.538 0.349 1.00 89.56 87 VAL A O 1
ATOM 708 N N . GLU A 1 88 ? -12.478 -11.952 1.187 1.00 90.75 88 GLU A N 1
ATOM 709 C CA . GLU A 1 88 ? -13.227 -11.864 -0.063 1.00 90.75 88 GLU A CA 1
ATOM 710 C C . GLU A 1 88 ? -13.081 -10.474 -0.694 1.00 90.75 88 GLU A C 1
ATOM 712 O O . GLU A 1 88 ? -12.703 -10.345 -1.858 1.00 90.75 88 GLU A O 1
ATOM 717 N N . GLU A 1 89 ? -13.296 -9.424 0.100 1.00 89.94 89 GLU A N 1
ATOM 718 C CA . GLU A 1 89 ? -13.153 -8.033 -0.338 1.00 89.94 89 GLU A CA 1
ATOM 719 C C . GLU A 1 89 ? -11.702 -7.719 -0.732 1.00 89.94 89 GLU A C 1
ATOM 721 O O . GLU A 1 89 ? -11.441 -7.093 -1.762 1.00 89.94 89 GLU A O 1
ATOM 726 N N . ARG A 1 90 ? -10.727 -8.233 0.027 1.00 89.62 90 ARG A N 1
ATOM 727 C CA . ARG A 1 90 ? -9.305 -8.106 -0.310 1.00 89.62 90 ARG A CA 1
ATOM 728 C C . ARG A 1 90 ? -8.985 -8.731 -1.667 1.00 89.62 90 ARG A C 1
ATOM 730 O O . ARG A 1 90 ? -8.226 -8.145 -2.442 1.00 89.62 90 ARG A O 1
ATOM 737 N N . ASP A 1 91 ? -9.547 -9.896 -1.966 1.00 89.44 91 ASP A N 1
ATOM 738 C CA . ASP A 1 91 ? -9.334 -10.581 -3.240 1.00 89.44 91 ASP A CA 1
ATOM 739 C C . ASP A 1 91 ? -10.019 -9.859 -4.407 1.00 89.44 91 ASP A C 1
ATOM 741 O O . ASP A 1 91 ? -9.471 -9.804 -5.512 1.00 89.44 91 ASP A O 1
ATOM 745 N N . GLU A 1 92 ? -11.178 -9.241 -4.181 1.00 91.44 92 GLU A N 1
ATOM 746 C CA . GLU A 1 92 ? -11.815 -8.372 -5.174 1.00 91.44 92 GLU A CA 1
ATOM 747 C C . GLU A 1 92 ? -10.970 -7.139 -5.501 1.00 91.44 92 GLU A C 1
ATOM 749 O O . GLU A 1 92 ? -10.780 -6.814 -6.680 1.00 91.44 92 GLU A O 1
ATOM 754 N N . ILE A 1 93 ? -10.413 -6.483 -4.480 1.00 90.62 93 ILE A N 1
ATOM 755 C CA . ILE A 1 93 ? -9.515 -5.336 -4.653 1.00 90.62 93 ILE A CA 1
ATOM 756 C C . ILE A 1 93 ? -8.268 -5.768 -5.427 1.00 90.62 93 ILE A C 1
ATOM 758 O O . ILE A 1 93 ? -7.910 -5.136 -6.422 1.00 90.62 93 ILE A O 1
ATOM 762 N N . LYS A 1 94 ? -7.649 -6.894 -5.054 1.00 89.44 94 LYS A N 1
ATOM 763 C CA . LYS A 1 94 ? -6.493 -7.453 -5.775 1.00 89.44 94 LYS A CA 1
ATOM 764 C C . LYS A 1 94 ? -6.782 -7.717 -7.249 1.00 89.44 94 LYS A C 1
ATOM 766 O O . LYS A 1 94 ? -5.906 -7.498 -8.082 1.00 89.44 94 LYS A O 1
ATOM 771 N N . LYS A 1 95 ? -7.987 -8.166 -7.609 1.00 89.50 95 LYS A N 1
ATOM 772 C CA . LYS A 1 95 ? -8.368 -8.367 -9.020 1.00 89.50 95 LYS A CA 1
ATOM 773 C C . LYS A 1 95 ? -8.450 -7.045 -9.787 1.00 89.50 95 LYS A C 1
ATOM 775 O O . LYS A 1 95 ? -8.078 -6.994 -10.957 1.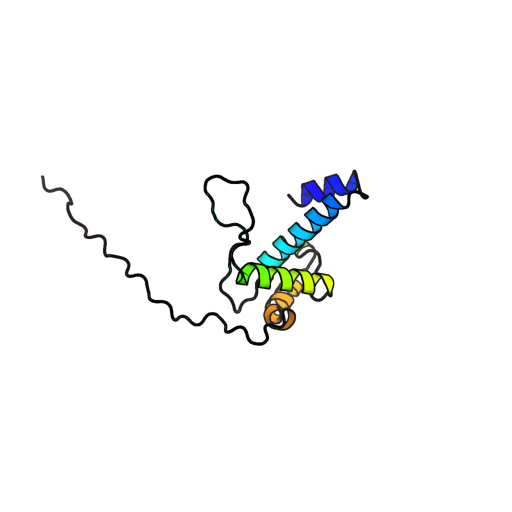00 89.50 95 LYS A O 1
ATOM 780 N N . LYS A 1 96 ? -8.906 -5.976 -9.130 1.00 90.38 96 LYS A N 1
ATOM 781 C CA . LYS A 1 96 ? -9.110 -4.645 -9.727 1.00 90.38 96 LYS A CA 1
ATOM 782 C C . LYS A 1 96 ? -7.903 -3.713 -9.581 1.00 90.38 96 LYS A C 1
ATOM 784 O O . LYS A 1 96 ? -7.916 -2.621 -10.142 1.00 90.38 96 LYS A O 1
ATOM 789 N N . ILE A 1 97 ? -6.843 -4.133 -8.892 1.00 90.06 97 ILE A N 1
ATOM 790 C CA . ILE A 1 97 ? -5.737 -3.258 -8.483 1.00 90.06 97 ILE A CA 1
ATOM 791 C C . ILE A 1 97 ? -5.054 -2.525 -9.641 1.00 90.06 97 ILE A C 1
ATOM 793 O O . ILE A 1 97 ? -4.751 -1.343 -9.543 1.00 90.06 97 ILE A O 1
ATOM 797 N N . ASN A 1 98 ? -4.874 -3.193 -10.782 1.00 87.94 98 ASN A N 1
ATOM 798 C CA . ASN A 1 98 ? -4.249 -2.576 -11.953 1.00 87.94 98 ASN A CA 1
ATOM 799 C C . ASN A 1 98 ? -5.116 -1.452 -12.544 1.00 87.94 98 ASN A C 1
ATOM 801 O O . ASN A 1 98 ? -4.584 -0.515 -13.135 1.00 87.94 98 ASN A O 1
ATOM 805 N N . SER A 1 99 ? -6.441 -1.558 -12.395 1.00 86.75 99 SER A N 1
ATOM 806 C CA . SER A 1 99 ? -7.402 -0.531 -12.801 1.00 86.75 99 SER A CA 1
ATOM 807 C C . SER A 1 99 ? -7.460 0.611 -11.789 1.00 86.75 99 SER A C 1
ATOM 809 O O . SER A 1 99 ? -7.511 1.763 -12.204 1.00 86.75 99 SER A O 1
ATOM 811 N N . ILE A 1 100 ? -7.405 0.296 -10.490 1.00 86.00 100 ILE A N 1
ATOM 812 C CA . ILE A 1 100 ? -7.377 1.272 -9.385 1.00 86.00 100 ILE A CA 1
ATOM 813 C C . ILE A 1 100 ? -6.151 2.179 -9.513 1.00 86.00 100 ILE A C 1
ATOM 815 O O . ILE A 1 100 ? -6.270 3.395 -9.593 1.00 86.00 100 ILE A O 1
ATOM 819 N N . LEU A 1 101 ? -4.969 1.580 -9.661 1.00 86.00 101 LEU A N 1
ATOM 820 C CA . LEU A 1 101 ? -3.705 2.313 -9.753 1.00 86.00 101 LEU A CA 1
ATOM 821 C C . LEU A 1 101 ? -3.488 2.998 -11.117 1.00 86.00 101 LEU A C 1
ATOM 823 O O . LEU A 1 101 ? -2.439 3.599 -11.329 1.00 86.00 101 LEU A O 1
ATOM 827 N N . LYS A 1 102 ? -4.461 2.909 -12.042 1.00 82.06 102 LYS A N 1
ATOM 828 C CA . LYS A 1 102 ? -4.507 3.633 -13.327 1.00 82.06 102 LYS A CA 1
ATOM 829 C C . LYS A 1 102 ? -3.163 3.627 -14.069 1.00 82.06 102 LYS A C 1
ATOM 831 O O . LYS A 1 102 ? -2.707 4.666 -14.535 1.00 82.06 102 LYS A O 1
ATOM 836 N N . PHE A 1 103 ? -2.536 2.453 -14.219 1.00 71.25 103 PHE A N 1
ATOM 837 C CA . PHE A 1 103 ? -1.308 2.293 -15.012 1.00 71.25 103 PHE A CA 1
ATOM 838 C C . PHE A 1 103 ? -1.585 2.532 -16.507 1.00 71.25 103 PHE A C 1
ATOM 840 O O . PHE A 1 103 ? -1.696 1.596 -17.300 1.00 71.25 103 PHE A O 1
ATOM 847 N N . SER A 1 104 ? -1.730 3.791 -16.911 1.00 54.31 104 SER A N 1
ATOM 848 C CA . SER A 1 104 ? -1.835 4.204 -18.304 1.00 54.31 104 SER A CA 1
ATOM 849 C C . SER A 1 104 ? -0.428 4.358 -18.878 1.00 54.31 104 SER A C 1
ATOM 851 O O . SER A 1 104 ? 0.242 5.355 -18.629 1.00 54.31 104 SER A O 1
ATOM 853 N N . GLY A 1 105 ? 0.029 3.365 -19.643 1.00 52.78 105 GLY A N 1
ATOM 854 C CA . GLY A 1 105 ? 1.201 3.517 -20.515 1.00 52.78 105 GLY A CA 1
ATOM 855 C C . GLY A 1 105 ? 2.550 3.046 -19.969 1.00 52.78 105 GLY A C 1
ATOM 856 O O . GLY A 1 105 ? 3.555 3.260 -20.639 1.00 52.78 105 GLY A O 1
ATOM 857 N N . VAL A 1 106 ? 2.607 2.373 -18.815 1.00 51.94 106 VAL A N 1
ATOM 858 C CA . VAL A 1 106 ? 3.829 1.659 -18.406 1.00 51.94 106 VAL A CA 1
ATOM 859 C C . VAL A 1 106 ? 3.766 0.250 -19.000 1.00 51.94 106 VAL A C 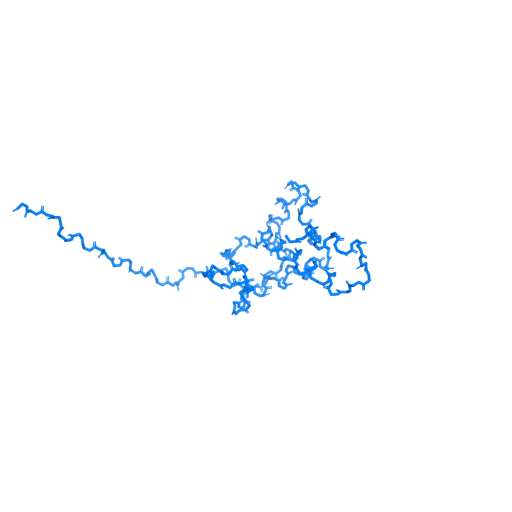1
ATOM 861 O O . VAL A 1 106 ? 2.861 -0.502 -18.621 1.00 51.94 106 VAL A O 1
ATOM 864 N N . PRO A 1 107 ? 4.655 -0.124 -19.942 1.00 51.47 107 PRO A N 1
ATOM 865 C CA . PRO A 1 107 ? 4.698 -1.492 -20.433 1.00 51.47 107 PRO A CA 1
ATOM 866 C C . PRO A 1 107 ? 4.965 -2.419 -19.244 1.00 51.47 107 PRO A C 1
ATOM 868 O O . PRO A 1 107 ? 5.882 -2.180 -18.454 1.00 51.47 107 PRO A O 1
ATOM 871 N N . ALA A 1 108 ? 4.136 -3.457 -19.092 1.00 57.59 108 ALA A N 1
ATOM 872 C CA . ALA A 1 108 ? 4.505 -4.593 -18.258 1.00 57.59 108 ALA A CA 1
ATOM 873 C C . ALA A 1 108 ? 5.883 -5.048 -18.743 1.00 57.59 108 ALA A C 1
ATOM 875 O O . ALA A 1 108 ? 6.090 -5.110 -19.953 1.00 57.59 108 ALA A O 1
ATOM 876 N N . THR A 1 109 ? 6.828 -5.233 -17.823 1.00 54.44 109 THR A N 1
ATOM 877 C CA . THR A 1 109 ? 8.228 -5.517 -18.144 1.00 54.44 109 THR A CA 1
ATOM 878 C C . THR A 1 109 ? 8.289 -6.711 -19.098 1.00 54.44 109 THR A C 1
ATOM 880 O O . THR A 1 109 ? 8.080 -7.845 -18.678 1.00 54.44 109 THR A O 1
ATOM 883 N N . ASP A 1 110 ? 8.490 -6.424 -20.383 1.00 45.97 110 ASP A N 1
ATOM 884 C CA . ASP A 1 110 ? 8.636 -7.411 -21.443 1.00 45.97 110 ASP A CA 1
ATOM 885 C C . ASP A 1 110 ? 10.014 -8.055 -21.273 1.00 45.97 110 ASP A C 1
ATOM 887 O O . ASP A 1 110 ? 11.018 -7.360 -21.071 1.00 45.97 110 ASP A O 1
ATOM 891 N N . GLU A 1 111 ? 10.052 -9.383 -21.261 1.00 52.62 111 GLU A N 1
ATOM 892 C CA . GLU A 1 111 ? 11.238 -10.194 -20.989 1.00 52.62 111 GLU A CA 1
ATOM 893 C C . GLU A 1 111 ? 12.225 -10.131 -22.160 1.00 52.62 111 GLU A C 1
ATOM 895 O O . GLU A 1 111 ? 12.399 -11.071 -22.927 1.00 52.62 111 GLU A O 1
ATOM 900 N N . SER A 1 112 ? 12.913 -9.003 -22.298 1.00 46.66 112 SER A N 1
ATOM 901 C CA . SER A 1 112 ? 14.056 -8.849 -23.196 1.00 46.66 112 SER A CA 1
ATOM 902 C C . SER A 1 112 ? 15.278 -8.384 -22.412 1.00 46.66 112 SER A C 1
ATOM 904 O O . SER A 1 112 ? 15.850 -7.330 -22.682 1.00 46.66 112 SER A O 1
ATOM 906 N N . GLN A 1 113 ? 15.694 -9.170 -21.417 1.00 41.34 113 GLN A N 1
ATOM 907 C CA . GLN A 1 113 ? 17.078 -9.141 -20.944 1.00 41.34 113 GLN A CA 1
ATOM 908 C C . GLN A 1 113 ? 17.661 -10.557 -20.941 1.00 41.34 113 GLN A C 1
ATOM 910 O O . GLN A 1 113 ? 16.955 -11.504 -20.587 1.00 41.34 113 GLN A O 1
ATOM 915 N N . PRO A 1 114 ? 18.920 -10.717 -21.392 1.00 45.44 114 PRO A N 1
ATOM 916 C CA . PRO A 1 114 ? 19.477 -12.015 -21.722 1.00 45.44 114 PRO A CA 1
ATOM 917 C C . PRO A 1 114 ? 19.638 -12.859 -20.464 1.00 45.44 114 PRO A C 1
ATOM 919 O O . PRO A 1 114 ? 20.085 -12.370 -19.425 1.00 45.44 114 PRO A O 1
ATOM 922 N N . GLN A 1 115 ? 19.296 -14.140 -20.593 1.00 43.00 115 GLN A N 1
ATOM 923 C CA . GLN A 1 115 ? 19.632 -15.161 -19.615 1.00 43.00 115 GLN A CA 1
ATOM 924 C C . GLN A 1 115 ? 21.136 -15.083 -19.347 1.00 43.00 115 GLN A C 1
ATOM 926 O O . GLN A 1 115 ? 21.950 -15.291 -20.245 1.00 43.00 115 GLN A O 1
ATOM 931 N N . VAL A 1 116 ? 21.501 -14.729 -18.115 1.00 47.06 116 VAL A N 1
ATOM 932 C CA . VAL A 1 116 ? 22.870 -14.887 -17.637 1.00 47.06 116 VAL A CA 1
ATOM 933 C C . VAL A 1 116 ? 23.128 -16.386 -17.659 1.00 47.06 116 VAL A C 1
ATOM 935 O O . VAL A 1 116 ? 22.528 -17.121 -16.875 1.00 47.06 116 VAL A O 1
ATOM 938 N N . GLU A 1 117 ? 23.956 -16.827 -18.607 1.00 46.94 117 GLU A N 1
ATOM 939 C CA . GLU A 1 117 ? 24.481 -18.185 -18.675 1.00 46.94 117 GLU A CA 1
ATOM 940 C C . GLU A 1 117 ? 24.964 -18.580 -17.281 1.00 46.94 117 GLU A C 1
ATOM 942 O O . GLU A 1 117 ? 25.954 -18.057 -16.759 1.00 46.94 117 GLU A O 1
ATOM 947 N N . THR A 1 118 ? 24.251 -19.512 -16.657 1.00 53.03 118 THR A N 1
ATOM 948 C CA . THR A 1 118 ? 24.792 -20.273 -15.545 1.00 53.03 118 THR A CA 1
ATOM 949 C C . THR A 1 118 ? 25.986 -21.027 -16.106 1.00 53.03 118 THR A C 1
ATOM 951 O O . THR A 1 118 ? 25.819 -22.036 -16.792 1.00 53.03 118 THR A O 1
ATOM 954 N N . LYS A 1 119 ? 27.195 -20.503 -15.876 1.00 53.41 119 LYS A N 1
ATOM 955 C CA . LYS A 1 119 ? 28.428 -21.246 -16.120 1.00 53.41 119 LYS A CA 1
ATOM 956 C C . LYS A 1 119 ? 28.295 -22.584 -15.406 1.00 53.41 119 LYS A C 1
ATOM 958 O O . LYS A 1 119 ? 28.177 -22.627 -14.184 1.00 53.41 119 LYS A O 1
ATOM 963 N N . SER A 1 120 ? 28.265 -23.641 -16.211 1.00 49.41 120 SER A N 1
ATOM 964 C CA . SER A 1 120 ? 28.363 -25.028 -15.786 1.00 49.41 120 SER A CA 1
ATOM 965 C C . SER A 1 120 ? 29.545 -25.141 -14.829 1.00 49.41 120 SER A C 1
ATOM 967 O O . SER A 1 120 ? 30.684 -24.890 -15.222 1.00 49.41 120 SER A O 1
ATOM 969 N N . ILE A 1 121 ? 29.267 -25.459 -13.568 1.00 59.09 121 ILE A N 1
ATOM 970 C CA . ILE A 1 121 ? 30.292 -25.925 -12.641 1.00 59.09 121 ILE A CA 1
ATOM 971 C C . ILE A 1 121 ? 30.752 -27.256 -13.235 1.00 59.09 121 ILE A C 1
ATOM 973 O O . ILE A 1 121 ? 29.949 -28.173 -13.386 1.00 59.09 121 ILE A O 1
ATOM 977 N N . GLN A 1 122 ? 31.993 -27.298 -13.718 1.00 51.97 122 GLN A N 1
ATOM 978 C CA . GLN A 1 122 ? 32.632 -28.546 -14.110 1.00 51.97 122 GLN A CA 1
ATOM 979 C C . GLN A 1 122 ? 32.846 -29.345 -12.826 1.00 51.97 122 GLN A C 1
ATOM 981 O O . GLN A 1 122 ? 33.553 -28.894 -11.926 1.00 51.97 122 GLN A O 1
ATOM 986 N N . ASP A 1 123 ? 32.168 -30.486 -12.741 1.00 55.22 123 ASP A N 1
ATOM 987 C CA . ASP A 1 123 ? 32.505 -31.564 -11.824 1.00 55.22 123 ASP A CA 1
ATOM 988 C C . ASP A 1 123 ? 33.885 -32.094 -12.228 1.00 55.22 123 ASP A C 1
ATOM 990 O O . ASP A 1 123 ? 33.991 -32.890 -13.157 1.00 55.22 123 ASP A O 1
ATOM 994 N N . ASP A 1 124 ? 34.935 -31.632 -11.555 1.00 54.53 124 ASP A N 1
ATOM 995 C CA . ASP A 1 124 ? 36.258 -32.243 -11.624 1.00 54.53 124 ASP A CA 1
ATOM 996 C C . ASP A 1 124 ? 36.769 -32.493 -10.201 1.00 54.53 124 ASP A C 1
ATOM 998 O O . ASP A 1 124 ? 36.702 -31.630 -9.326 1.00 54.53 124 ASP A O 1
ATOM 1002 N N . GLU A 1 125 ? 37.290 -33.708 -10.024 1.00 58.06 125 GLU A N 1
ATOM 1003 C CA . GLU A 1 125 ? 37.965 -34.261 -8.844 1.00 58.06 125 GLU A CA 1
ATOM 1004 C C . GLU A 1 125 ? 37.066 -34.849 -7.744 1.00 58.06 125 GLU A C 1
ATOM 1006 O O . GLU A 1 125 ? 37.165 -34.552 -6.552 1.00 58.06 125 GLU A O 1
ATOM 1011 N N . PHE A 1 126 ? 36.257 -35.832 -8.154 1.00 54.91 126 PHE A N 1
ATOM 1012 C CA . PHE A 1 126 ? 36.015 -36.995 -7.304 1.00 54.91 126 PHE A CA 1
ATOM 1013 C C . PHE A 1 126 ? 37.311 -37.818 -7.206 1.00 54.91 126 PHE A C 1
ATOM 1015 O O . PHE A 1 126 ? 37.889 -38.215 -8.213 1.00 54.91 126 PHE A O 1
ATOM 1022 N N . LEU A 1 127 ? 37.742 -38.021 -5.964 1.00 52.50 127 LEU A N 1
ATOM 1023 C CA . LEU A 1 127 ? 38.850 -38.854 -5.502 1.00 52.50 127 LEU A CA 1
ATOM 1024 C C . LEU A 1 127 ? 38.982 -40.188 -6.253 1.00 52.50 127 LEU A C 1
ATOM 1026 O O . LEU A 1 127 ? 38.075 -41.015 -6.173 1.00 52.50 127 LEU A O 1
ATOM 1030 N N . ASP A 1 128 ? 40.162 -40.444 -6.817 1.00 53.06 128 ASP A N 1
ATOM 1031 C CA . ASP A 1 128 ? 40.676 -41.803 -6.989 1.00 53.06 128 ASP A CA 1
ATOM 1032 C C . ASP A 1 128 ? 41.876 -42.008 -6.046 1.00 53.06 128 ASP A C 1
ATOM 1034 O O . ASP A 1 128 ? 42.923 -41.380 -6.195 1.00 53.06 128 ASP A O 1
ATOM 1038 N N . LEU A 1 129 ? 41.601 -42.837 -5.029 1.00 49.94 129 LEU A N 1
ATOM 1039 C CA . LEU A 1 129 ? 42.445 -43.817 -4.318 1.00 49.94 129 LEU A CA 1
ATOM 1040 C C . LEU A 1 129 ? 43.963 -43.586 -4.199 1.00 49.94 129 LEU A C 1
ATOM 1042 O O . LEU A 1 129 ? 44.692 -43.778 -5.196 1.00 49.94 129 LEU A O 1
#

pLDDT: mean 77.77, std 15.8, range [41.34, 93.62]

Sequence (129 aa):
MLKKLEKNIHESPQDTELQDQKNELLVDLNYTIFYPNRFKYISLYPPSENSRAERNISNAQLVNIWNLIKDAMAAGELPPDARTVAVEERDEIKKKINSILKFSGVPATDESQPQVETKSIQDDEFLDL

Secondary structure (DSSP, 8-state):
-HHHHHHHHHH-TT-HHHHHHHHHHHHHHHHHHS--TTS----SS---SSSS----TT-HHHHHHHHHHHHHHHTTSS-S-GGGS-HHHHHHHHHHHHHHTT--S-----S-S----------------

Radius of gyration: 20.62 Å; chains: 1; bounding box: 56×58×48 Å